Protein AF-A0A819N1Y0-F1 (afdb_monomer_lite)

Structure (mmCIF, N/CA/C/O backbone):
data_AF-A0A819N1Y0-F1
#
_entry.id   AF-A0A819N1Y0-F1
#
loop_
_atom_site.group_PDB
_atom_site.id
_atom_site.type_symbol
_atom_site.label_atom_id
_atom_site.label_alt_id
_atom_site.label_comp_id
_atom_site.label_asym_id
_atom_site.label_entity_id
_atom_site.label_seq_id
_atom_site.pdbx_PDB_ins_code
_atom_site.Cartn_x
_atom_site.Cartn_y
_atom_site.Cartn_z
_atom_site.occupancy
_atom_site.B_iso_or_equiv
_atom_site.auth_seq_id
_atom_site.auth_comp_id
_atom_site.auth_asym_id
_atom_site.auth_atom_id
_atom_site.pdbx_PDB_model_num
ATOM 1 N N . ILE A 1 1 ? -6.529 4.976 -43.327 1.00 54.50 1 ILE A N 1
ATOM 2 C CA . ILE A 1 1 ? -5.397 4.145 -42.819 1.00 54.50 1 ILE A CA 1
ATOM 3 C C . ILE A 1 1 ? -5.018 4.510 -41.378 1.00 54.50 1 ILE A C 1
ATOM 5 O O . ILE A 1 1 ? -4.929 3.600 -40.568 1.00 54.50 1 ILE A O 1
ATOM 9 N N . ARG A 1 2 ? -4.868 5.798 -41.012 1.00 51.41 2 ARG A N 1
ATOM 10 C CA . ARG A 1 2 ? -4.619 6.225 -39.612 1.00 51.41 2 ARG A CA 1
ATOM 11 C C . ARG A 1 2 ? -5.703 5.779 -38.617 1.00 51.41 2 ARG A C 1
ATOM 13 O O . ARG A 1 2 ? -5.376 5.353 -37.520 1.00 51.41 2 ARG A O 1
ATOM 20 N N . GLU A 1 3 ? -6.965 5.775 -39.035 1.00 51.19 3 GLU A N 1
ATOM 21 C CA . GLU A 1 3 ? -8.111 5.363 -38.203 1.00 51.19 3 GLU A CA 1
ATOM 22 C C . GLU A 1 3 ? -8.048 3.895 -37.740 1.00 51.19 3 GLU A C 1
ATOM 24 O O . GLU A 1 3 ? -8.528 3.570 -36.660 1.00 51.19 3 GLU A O 1
ATOM 29 N N . ALA A 1 4 ? -7.392 3.011 -38.502 1.00 53.69 4 ALA A N 1
ATOM 30 C CA . ALA A 1 4 ? -7.261 1.593 -38.157 1.00 53.69 4 ALA A CA 1
ATOM 31 C C . ALA A 1 4 ? -6.136 1.301 -37.140 1.00 53.69 4 ALA A C 1
ATOM 33 O O . ALA A 1 4 ? -6.158 0.249 -36.502 1.00 53.69 4 ALA A O 1
ATOM 34 N N . TYR A 1 5 ? -5.171 2.214 -36.957 1.00 52.50 5 TYR A N 1
ATOM 35 C CA . TYR A 1 5 ? -4.091 2.043 -35.974 1.00 52.50 5 TYR A CA 1
ATOM 36 C C . TYR A 1 5 ? -4.588 2.249 -34.532 1.00 52.50 5 TYR A C 1
ATOM 38 O O . TYR A 1 5 ? -4.254 1.462 -33.647 1.00 52.50 5 TYR A O 1
ATOM 46 N N . HIS A 1 6 ? -5.474 3.225 -34.303 1.00 51.62 6 HIS A N 1
ATOM 47 C CA . HIS A 1 6 ? -6.015 3.542 -32.970 1.00 51.62 6 HIS A CA 1
ATOM 48 C C . HIS A 1 6 ? -6.918 2.447 -32.373 1.00 51.62 6 HIS A C 1
ATOM 50 O O . HIS A 1 6 ? -7.161 2.437 -31.170 1.00 51.62 6 HIS A O 1
ATOM 56 N N . ALA A 1 7 ? -7.400 1.507 -33.190 1.00 56.59 7 ALA A N 1
ATOM 57 C CA . ALA A 1 7 ? -8.246 0.405 -32.733 1.00 56.59 7 ALA A CA 1
ATOM 58 C C . ALA A 1 7 ? -7.456 -0.757 -32.095 1.00 56.59 7 ALA A C 1
ATOM 60 O O . ALA A 1 7 ? -8.052 -1.591 -31.416 1.00 56.59 7 ALA A O 1
ATOM 61 N N . LYS A 1 8 ? -6.132 -0.840 -32.311 1.00 54.38 8 LYS A N 1
ATOM 62 C CA . LYS A 1 8 ? -5.277 -1.929 -31.785 1.00 54.38 8 LYS A CA 1
ATOM 63 C C . LYS A 1 8 ? -4.226 -1.457 -30.785 1.00 54.38 8 LYS A C 1
ATOM 65 O O . LYS A 1 8 ? -3.843 -2.219 -29.904 1.00 54.38 8 LYS A O 1
ATOM 70 N N . THR A 1 9 ? -3.792 -0.207 -30.888 1.00 58.81 9 THR A N 1
ATOM 71 C CA . THR A 1 9 ? -2.947 0.453 -29.894 1.00 58.81 9 THR A CA 1
ATOM 72 C C . THR A 1 9 ? -3.784 1.566 -29.289 1.00 58.81 9 THR A C 1
ATOM 74 O O . THR A 1 9 ? -4.060 2.546 -29.979 1.00 58.81 9 THR A O 1
ATOM 77 N N . GLY A 1 10 ? -4.256 1.391 -28.052 1.00 50.34 10 GLY A N 1
ATOM 78 C CA . GLY A 1 10 ? -5.040 2.417 -27.362 1.00 50.34 10 GLY A CA 1
ATOM 79 C C . GLY A 1 10 ? -4.400 3.804 -27.488 1.00 50.34 10 GLY A C 1
ATOM 80 O O . GLY A 1 10 ? -3.177 3.927 -27.568 1.00 50.34 10 GLY A O 1
ATOM 81 N N . ASP A 1 11 ? -5.238 4.836 -27.562 1.00 51.62 11 ASP A N 1
ATOM 82 C CA . ASP A 1 11 ? -4.815 6.211 -27.821 1.00 51.62 11 ASP A CA 1
ATOM 83 C C . ASP A 1 11 ? -3.769 6.680 -26.779 1.00 51.62 11 ASP A C 1
ATOM 85 O O . ASP A 1 11 ? -4.060 6.678 -25.578 1.00 51.62 11 ASP A O 1
ATOM 89 N N . PRO A 1 12 ? -2.551 7.089 -27.192 1.00 51.75 12 PRO A N 1
ATOM 90 C CA . PRO A 1 12 ? -1.530 7.586 -26.267 1.00 51.75 12 PRO A CA 1
ATOM 91 C C . PRO A 1 12 ? -1.939 8.892 -25.563 1.00 51.75 12 PRO A C 1
ATOM 93 O O . PRO A 1 12 ? -1.272 9.296 -24.612 1.00 51.75 12 PRO A O 1
ATOM 96 N N . ASN A 1 13 ? -3.035 9.534 -25.990 1.00 48.47 13 ASN A N 1
ATOM 97 C CA . ASN A 1 13 ? -3.610 10.730 -25.379 1.00 48.47 13 ASN A CA 1
ATOM 98 C C . ASN A 1 13 ? -4.946 10.484 -24.664 1.00 48.47 13 ASN A C 1
ATOM 100 O O . ASN A 1 13 ? -5.721 11.429 -24.491 1.00 48.47 13 ASN A O 1
ATOM 104 N N . VAL A 1 14 ? -5.227 9.267 -24.171 1.00 51.62 14 VAL A N 1
ATOM 105 C CA . VAL A 1 14 ? -6.242 9.141 -23.113 1.00 51.62 14 VAL A CA 1
ATOM 106 C C . VAL A 1 14 ? -5.718 9.913 -21.908 1.00 51.62 14 VAL A C 1
ATOM 108 O O . VAL A 1 14 ? -4.938 9.403 -21.102 1.00 51.62 14 VAL A O 1
ATOM 111 N N . ILE A 1 15 ? -6.142 11.173 -21.797 1.00 52.72 15 ILE A N 1
ATOM 112 C CA . ILE A 1 15 ? -6.062 11.959 -20.578 1.00 52.72 15 ILE A CA 1
ATOM 113 C C . ILE A 1 15 ? -6.697 11.065 -19.525 1.00 52.72 15 ILE A C 1
ATOM 115 O O . ILE A 1 15 ? -7.914 10.877 -19.528 1.00 52.72 15 ILE A O 1
ATOM 119 N N . LEU A 1 16 ? -5.856 10.432 -18.696 1.00 54.38 16 LEU A N 1
ATOM 120 C CA . LEU A 1 16 ? -6.290 9.652 -17.549 1.00 54.38 16 LEU A CA 1
ATOM 121 C C . LEU A 1 16 ? -7.230 10.579 -16.810 1.00 54.38 16 LEU A C 1
ATOM 123 O O . LEU A 1 16 ? -6.778 11.566 -16.229 1.00 54.38 16 LEU A O 1
ATOM 127 N N . ASN A 1 17 ? -8.530 10.320 -16.926 1.00 50.09 17 ASN A N 1
ATOM 128 C CA . ASN A 1 17 ? -9.534 11.074 -16.220 1.00 50.09 17 ASN A CA 1
ATOM 129 C C . ASN A 1 17 ? -9.200 10.809 -14.758 1.00 50.09 17 ASN A C 1
ATOM 131 O O . ASN A 1 17 ? -9.457 9.710 -14.257 1.00 50.09 17 ASN A O 1
ATOM 135 N N . ARG A 1 18 ? -8.456 11.734 -14.136 1.00 57.88 18 ARG A N 1
ATOM 136 C CA . ARG A 1 18 ? -7.975 11.613 -12.764 1.00 57.88 18 ARG A CA 1
ATOM 137 C C . ARG A 1 18 ? -9.219 11.772 -11.916 1.00 57.88 18 ARG A C 1
ATOM 139 O O . ARG A 1 18 ? -9.495 12.852 -11.405 1.00 57.88 18 ARG A O 1
ATOM 146 N N . LYS A 1 19 ? -10.019 10.706 -11.838 1.00 62.41 19 LYS A N 1
ATOM 147 C CA . LYS A 1 19 ? -11.082 10.591 -10.856 1.00 62.41 19 LYS A CA 1
ATOM 148 C C . LYS A 1 19 ? -10.415 10.930 -9.537 1.00 62.41 19 LYS A C 1
ATOM 150 O O . LYS A 1 19 ? -9.381 10.354 -9.212 1.00 62.41 19 LYS A O 1
ATOM 155 N N . ASN A 1 20 ? -10.940 11.927 -8.842 1.00 78.00 20 ASN A N 1
ATOM 156 C CA . ASN A 1 20 ? -10.448 12.266 -7.522 1.00 78.00 20 ASN A CA 1
ATOM 157 C C . ASN A 1 20 ? -10.794 11.078 -6.613 1.00 78.00 20 ASN A C 1
ATOM 159 O O . ASN A 1 20 ? -11.954 10.904 -6.236 1.00 78.00 20 ASN A O 1
ATOM 163 N N . ILE A 1 21 ? -9.826 10.182 -6.401 1.00 89.56 21 ILE A N 1
ATOM 164 C CA . 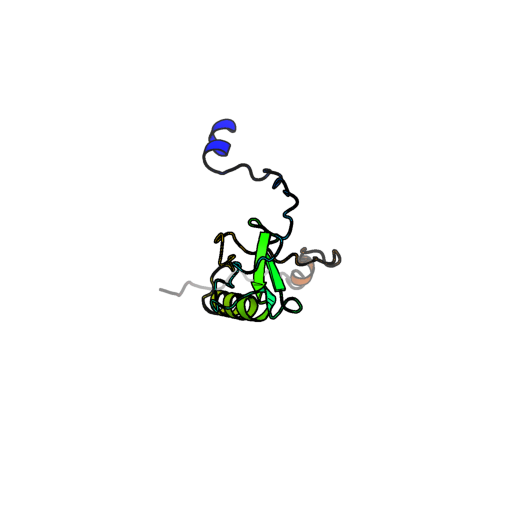ILE A 1 21 ? -10.024 8.960 -5.625 1.00 89.56 21 ILE A CA 1
ATOM 165 C C . ILE A 1 21 ? -10.004 9.346 -4.154 1.00 89.56 21 ILE A C 1
ATOM 167 O O . ILE A 1 21 ? -8.966 9.716 -3.608 1.00 89.56 21 ILE A O 1
ATOM 171 N N . GLN A 1 22 ? -11.174 9.264 -3.530 1.00 92.44 22 GLN A N 1
ATOM 172 C CA . GLN A 1 22 ? -11.354 9.573 -2.120 1.00 92.44 22 GLN A CA 1
ATOM 173 C C . GLN A 1 22 ? -11.044 8.340 -1.269 1.00 92.44 22 GLN A C 1
ATOM 175 O O . GLN A 1 22 ? -11.403 7.214 -1.626 1.00 92.44 22 GLN A O 1
ATOM 180 N N . GLN A 1 23 ? -10.376 8.566 -0.139 1.00 94.81 23 GLN A N 1
ATOM 181 C CA . GLN A 1 23 ? -10.187 7.552 0.890 1.00 94.81 23 GLN A CA 1
ATOM 182 C C . GLN A 1 23 ? -11.549 7.146 1.457 1.00 94.81 23 GLN A C 1
ATOM 184 O O . GLN A 1 23 ? -12.365 8.003 1.797 1.00 94.81 23 GLN A O 1
ATOM 189 N N . LYS A 1 24 ? -11.796 5.840 1.570 1.00 94.69 24 LYS A N 1
ATOM 190 C CA . LYS A 1 24 ? -13.011 5.337 2.212 1.00 94.69 24 LYS A CA 1
ATOM 191 C C . LYS A 1 24 ? -12.935 5.501 3.725 1.00 94.69 24 LYS A C 1
ATOM 193 O O . LYS A 1 24 ? -11.861 5.397 4.318 1.00 94.69 24 LYS A O 1
ATOM 198 N N . THR A 1 25 ? -14.086 5.715 4.348 1.00 94.56 25 THR A N 1
ATOM 199 C CA . THR A 1 25 ? -14.229 5.647 5.805 1.00 94.56 25 THR A CA 1
ATOM 200 C C . THR A 1 25 ? -13.877 4.248 6.297 1.00 94.56 25 THR A C 1
ATOM 202 O O . THR A 1 25 ? -14.244 3.276 5.646 1.00 94.56 25 THR A O 1
ATOM 205 N N . ILE A 1 26 ? -13.178 4.158 7.427 1.00 94.25 26 ILE A N 1
ATOM 206 C CA . ILE A 1 26 ? -12.861 2.882 8.078 1.00 94.25 26 ILE A CA 1
ATOM 207 C C . ILE A 1 26 ? -14.008 2.535 9.032 1.00 94.25 26 ILE A C 1
ATOM 209 O O . ILE A 1 26 ? -14.362 3.356 9.881 1.00 94.25 26 ILE A O 1
ATOM 213 N N . THR A 1 27 ? -14.561 1.338 8.881 1.00 93.06 27 THR A N 1
ATOM 214 C CA . THR A 1 27 ? -15.609 0.732 9.715 1.00 93.06 27 THR A CA 1
ATOM 215 C C . THR A 1 27 ? -15.052 -0.444 10.528 1.00 93.06 27 THR A C 1
ATOM 217 O O . THR A 1 27 ? -13.910 -0.847 10.318 1.00 93.06 27 THR A O 1
ATOM 220 N N . ASP A 1 28 ? -15.820 -0.976 11.485 1.00 89.88 28 ASP A N 1
ATOM 221 C CA . ASP A 1 28 ? -15.390 -2.123 12.312 1.00 89.88 28 ASP A CA 1
ATOM 222 C C . ASP A 1 28 ? -15.193 -3.409 11.495 1.00 89.88 28 ASP A C 1
ATOM 224 O O . ASP A 1 28 ? -14.350 -4.231 11.852 1.00 89.88 28 ASP A O 1
ATOM 228 N N . ASP A 1 29 ? -15.885 -3.529 10.361 1.00 91.62 29 ASP A N 1
ATOM 229 C CA . ASP A 1 29 ? -15.791 -4.669 9.443 1.00 91.62 29 ASP A CA 1
ATOM 230 C C . ASP A 1 29 ? -14.593 -4.573 8.474 1.00 91.62 29 ASP A C 1
ATOM 232 O O . ASP A 1 29 ? -14.364 -5.465 7.656 1.00 91.62 29 ASP A O 1
ATOM 236 N N . ASP A 1 30 ? -13.834 -3.474 8.518 1.00 92.69 30 ASP A N 1
ATOM 237 C CA . ASP A 1 30 ? -12.726 -3.241 7.600 1.00 92.69 30 ASP A CA 1
ATOM 238 C C . ASP A 1 30 ? -11.408 -3.847 8.119 1.00 92.69 30 ASP A C 1
ATOM 240 O O . ASP A 1 30 ? -10.751 -3.331 9.032 1.00 92.69 30 ASP A O 1
ATOM 244 N N . GLU A 1 31 ? -10.960 -4.905 7.442 1.00 95.31 31 GLU A N 1
ATOM 245 C CA . GLU A 1 31 ? -9.717 -5.621 7.738 1.00 95.31 31 GLU A CA 1
ATOM 246 C C . GLU A 1 31 ? -8.627 -5.381 6.682 1.00 95.31 31 GLU A C 1
ATOM 248 O O . GLU A 1 31 ? -8.879 -5.185 5.487 1.00 95.31 31 GLU A O 1
ATOM 253 N N . CYS A 1 32 ? -7.365 -5.419 7.115 1.00 95.75 32 CYS A N 1
ATOM 254 C CA . CYS A 1 32 ? -6.231 -5.318 6.203 1.00 95.75 32 CYS A CA 1
ATOM 255 C C . CYS A 1 32 ? -6.049 -6.634 5.413 1.00 95.75 32 CYS A C 1
ATOM 257 O O . CYS A 1 32 ? -5.858 -7.679 6.026 1.00 95.75 32 CYS A O 1
ATOM 259 N N . PRO A 1 33 ? -5.950 -6.620 4.068 1.00 95.31 33 PRO A N 1
ATOM 260 C CA . PRO A 1 33 ? -5.907 -7.837 3.243 1.00 95.31 33 PRO A CA 1
ATOM 261 C C . PRO A 1 33 ? -4.556 -8.572 3.298 1.00 95.31 33 PRO A C 1
ATOM 263 O O . PRO A 1 33 ? -4.345 -9.540 2.574 1.00 95.31 33 PRO A O 1
ATOM 266 N N . ILE A 1 34 ? -3.607 -8.057 4.084 1.00 96.19 34 ILE A N 1
ATOM 267 C CA . ILE A 1 34 ? -2.258 -8.608 4.235 1.00 96.19 34 ILE A CA 1
ATOM 268 C C . ILE A 1 34 ? -2.130 -9.328 5.580 1.00 96.19 34 ILE A C 1
ATOM 270 O O . ILE A 1 34 ? -1.627 -10.446 5.608 1.00 96.19 34 ILE A O 1
ATOM 274 N N . CYS A 1 35 ? -2.559 -8.696 6.680 1.00 95.81 35 CYS A N 1
ATOM 275 C CA . CYS A 1 35 ? -2.469 -9.278 8.025 1.00 95.81 35 CYS A CA 1
ATOM 276 C C . CYS A 1 35 ? -3.801 -9.794 8.583 1.00 95.81 35 CYS A C 1
ATOM 278 O O . CYS A 1 35 ? -3.771 -10.494 9.585 1.00 95.81 35 CYS A O 1
ATOM 280 N N . TYR A 1 36 ? -4.936 -9.488 7.943 1.00 94.69 36 TYR A N 1
ATOM 281 C CA . TYR A 1 36 ? -6.284 -9.847 8.405 1.00 94.69 36 TYR A CA 1
ATOM 282 C C . TYR A 1 36 ? -6.624 -9.305 9.803 1.00 94.69 36 TYR A C 1
ATOM 284 O O . TYR A 1 36 ? -7.377 -9.911 10.554 1.00 94.69 36 TYR A O 1
ATOM 292 N N . GLU A 1 37 ? -6.052 -8.154 10.163 1.00 94.12 37 GLU A N 1
ATOM 293 C CA . GLU A 1 37 ? -6.366 -7.445 11.406 1.00 94.12 37 GLU A CA 1
ATOM 294 C C . GLU A 1 37 ? -7.233 -6.212 11.124 1.00 94.12 37 GLU A C 1
ATOM 296 O O . GLU A 1 37 ? -7.117 -5.582 10.062 1.00 94.12 37 GLU A O 1
ATOM 301 N N . SER A 1 38 ? -8.066 -5.848 12.106 1.00 92.94 38 SER A N 1
ATOM 302 C CA . SER A 1 38 ? -8.940 -4.670 12.049 1.00 92.94 38 SER A CA 1
ATOM 303 C C . SER A 1 38 ? -8.140 -3.374 11.921 1.00 92.94 38 SER A C 1
ATOM 305 O O . SER A 1 38 ? -7.203 -3.115 12.680 1.00 92.94 38 SER A O 1
ATOM 307 N N . MET A 1 39 ? -8.562 -2.518 10.990 1.00 91.44 39 MET A N 1
ATOM 308 C CA . MET A 1 39 ? -7.902 -1.240 10.709 1.00 91.44 39 MET A CA 1
ATOM 309 C C . MET A 1 39 ? -8.273 -0.117 11.687 1.00 91.44 39 MET A C 1
ATOM 311 O O . MET A 1 39 ? -7.661 0.953 11.662 1.00 91.44 39 MET A O 1
ATOM 315 N N . ILE A 1 40 ? -9.260 -0.328 12.562 1.00 88.25 40 ILE A N 1
ATOM 316 C CA . ILE A 1 40 ? -9.681 0.677 13.550 1.00 88.25 40 ILE A CA 1
ATOM 317 C C . ILE A 1 40 ? -8.680 0.836 14.691 1.00 88.25 40 ILE A C 1
ATOM 319 O O . ILE A 1 40 ? -8.564 1.933 15.244 1.00 88.25 40 ILE A O 1
ATOM 323 N N . ASN A 1 41 ? -7.936 -0.222 15.008 1.00 82.31 41 ASN A N 1
ATOM 324 C CA . ASN A 1 41 ? -7.018 -0.238 16.142 1.00 82.31 41 ASN A CA 1
ATOM 325 C C . ASN A 1 41 ? -5.748 0.592 15.895 1.00 82.31 41 ASN A C 1
ATOM 327 O O . ASN A 1 41 ? -5.154 1.079 16.854 1.00 82.31 41 ASN A O 1
ATOM 331 N N . ASP A 1 42 ? -5.352 0.806 14.634 1.00 80.88 42 ASP A N 1
ATOM 332 C CA . ASP A 1 42 ? -4.122 1.527 14.277 1.00 80.88 42 ASP A CA 1
ATOM 333 C C . ASP A 1 42 ? -4.348 2.607 13.203 1.00 80.88 42 ASP A C 1
ATOM 335 O O . ASP A 1 42 ? -3.715 2.635 12.145 1.00 80.88 42 ASP A O 1
ATOM 339 N N . LYS A 1 43 ? -5.259 3.548 13.488 1.00 77.75 43 LYS A N 1
ATOM 340 C CA . LYS A 1 43 ? -5.610 4.660 12.577 1.00 77.75 43 LYS A CA 1
ATOM 341 C C . LYS A 1 43 ? -4.419 5.544 12.181 1.00 77.75 43 LYS A C 1
ATOM 343 O O . LYS A 1 43 ? -4.452 6.161 11.119 1.00 77.75 43 LYS A O 1
ATOM 348 N N . ASN A 1 44 ? -3.370 5.602 13.005 1.00 81.06 44 ASN A N 1
ATOM 349 C CA . ASN A 1 44 ? -2.185 6.430 12.752 1.00 81.06 44 ASN A CA 1
ATOM 350 C C . ASN A 1 44 ? -1.269 5.844 11.667 1.00 81.06 44 ASN A C 1
ATOM 352 O O . ASN A 1 44 ? -0.506 6.584 11.045 1.00 81.06 44 ASN A O 1
ATOM 356 N N . ASN A 1 45 ? -1.363 4.538 11.403 1.00 89.88 45 ASN A N 1
ATOM 357 C CA . ASN A 1 45 ? -0.559 3.847 10.401 1.00 89.88 45 ASN A CA 1
ATOM 358 C C . ASN A 1 45 ? -1.394 3.358 9.220 1.00 89.88 45 ASN A C 1
ATOM 360 O O . ASN A 1 45 ? -1.083 2.321 8.639 1.00 89.88 45 ASN A O 1
ATOM 364 N N . ILE A 1 46 ? -2.420 4.102 8.819 1.00 94.62 46 ILE A N 1
ATOM 365 C CA . ILE A 1 46 ? -3.216 3.773 7.637 1.00 94.62 46 ILE A CA 1
ATOM 366 C C . ILE A 1 46 ? -2.723 4.543 6.412 1.00 94.62 46 ILE A C 1
ATOM 368 O O . ILE A 1 46 ? -2.389 5.725 6.466 1.00 94.62 46 ILE A O 1
ATOM 372 N N . LEU A 1 47 ? -2.706 3.857 5.275 1.00 94.69 47 LEU A N 1
ATOM 373 C CA . LEU A 1 47 ? -2.659 4.452 3.946 1.00 94.69 47 LEU A CA 1
ATOM 374 C C . LEU A 1 47 ? -3.825 3.931 3.111 1.00 94.69 47 LEU A C 1
ATOM 376 O O . LEU A 1 47 ? -4.460 2.945 3.472 1.00 94.69 47 LEU A O 1
ATOM 380 N N . PHE A 1 48 ? -4.098 4.562 1.974 1.00 95.44 48 PHE A N 1
ATOM 381 C CA . PHE A 1 48 ? -5.182 4.138 1.094 1.00 95.44 48 PHE A CA 1
ATOM 382 C C . PHE A 1 48 ? -4.754 4.089 -0.369 1.00 95.44 48 PHE A C 1
ATOM 384 O O . PHE A 1 48 ? -3.781 4.725 -0.783 1.00 95.44 48 PHE A O 1
ATOM 391 N N . CYS A 1 49 ? -5.493 3.323 -1.171 1.00 94.88 49 CYS A N 1
ATOM 392 C CA . CYS A 1 49 ? -5.270 3.256 -2.610 1.00 94.88 49 CYS A CA 1
ATOM 393 C C . CYS A 1 49 ? -5.747 4.538 -3.305 1.00 94.88 49 CYS A C 1
ATOM 395 O O . CYS A 1 49 ? -6.906 4.642 -3.703 1.00 94.88 49 CYS A O 1
ATOM 397 N N . SER A 1 50 ? -4.826 5.479 -3.515 1.00 91.69 50 SER A N 1
ATOM 398 C CA . SER A 1 50 ? -5.071 6.738 -4.233 1.00 91.69 50 SER A CA 1
ATOM 399 C C . SER A 1 50 ? -5.125 6.588 -5.756 1.00 91.69 50 SER A C 1
ATOM 401 O O . SER A 1 50 ? -5.424 7.552 -6.452 1.00 91.69 50 SER A O 1
ATOM 403 N N . THR A 1 51 ? -4.818 5.399 -6.291 1.00 90.50 51 THR A N 1
ATOM 404 C CA . THR A 1 51 ? -4.813 5.146 -7.741 1.00 90.50 51 THR A CA 1
ATOM 405 C C . THR A 1 51 ? -6.166 4.670 -8.272 1.00 90.50 51 THR A C 1
ATOM 407 O O . THR A 1 51 ? -6.480 4.946 -9.427 1.00 90.50 51 THR A O 1
ATOM 410 N N . SER A 1 52 ? -6.976 3.966 -7.467 1.00 92.62 52 SER A N 1
ATOM 411 C CA . SER A 1 52 ? -8.278 3.476 -7.941 1.00 92.62 52 SER A CA 1
ATOM 412 C C . SER A 1 52 ? -9.330 3.244 -6.857 1.00 92.62 52 SER A C 1
ATOM 414 O O . SER A 1 52 ? -10.383 3.869 -6.913 1.00 92.62 52 SER A O 1
ATOM 416 N N . CYS A 1 53 ? -9.130 2.297 -5.930 1.00 94.69 53 CYS A N 1
ATOM 417 C CA . CYS A 1 53 ? -10.253 1.771 -5.138 1.00 94.69 53 CYS A CA 1
ATOM 418 C C . CYS A 1 53 ? -10.548 2.518 -3.831 1.00 94.69 53 CYS A C 1
ATOM 420 O O . CYS A 1 53 ? -11.605 2.280 -3.250 1.00 94.69 53 CYS A O 1
ATOM 422 N N . GLY A 1 54 ? -9.642 3.372 -3.344 1.00 94.69 54 GLY A N 1
ATOM 423 C CA . GLY A 1 54 ? -9.841 4.143 -2.111 1.00 94.69 54 GLY A CA 1
ATOM 424 C C . GLY A 1 54 ? -9.828 3.332 -0.806 1.00 94.69 54 GLY A C 1
ATOM 425 O O . GLY A 1 54 ? -9.977 3.926 0.258 1.00 94.69 54 GLY A O 1
ATOM 426 N N . ASN A 1 55 ? -9.649 2.004 -0.859 1.00 96.06 55 ASN A N 1
ATOM 427 C CA . ASN A 1 55 ? -9.586 1.150 0.335 1.00 96.06 55 ASN A CA 1
ATOM 428 C C . ASN A 1 55 ? -8.327 1.429 1.169 1.00 96.06 55 ASN A C 1
ATOM 430 O O . ASN A 1 55 ? -7.274 1.772 0.618 1.00 96.06 55 ASN A O 1
ATOM 434 N N . ASN A 1 56 ? -8.454 1.213 2.478 1.00 96.12 56 ASN A N 1
ATOM 435 C CA . ASN A 1 56 ? -7.432 1.435 3.497 1.00 96.12 56 ASN A CA 1
ATOM 436 C C . ASN A 1 56 ? -6.568 0.191 3.726 1.00 96.12 56 ASN A C 1
ATOM 438 O O . ASN A 1 56 ? -7.043 -0.923 3.558 1.00 96.12 56 ASN A O 1
ATOM 442 N N . MET A 1 57 ? -5.306 0.374 4.109 1.00 95.94 57 MET A N 1
ATOM 443 C CA . MET A 1 57 ? -4.379 -0.682 4.525 1.00 95.94 57 MET A CA 1
ATOM 444 C C . MET A 1 57 ? -3.406 -0.134 5.561 1.00 95.94 57 MET A C 1
ATOM 446 O O . MET A 1 57 ? -3.037 1.041 5.503 1.00 95.94 57 MET A O 1
ATOM 450 N N . HIS A 1 58 ? -2.884 -1.001 6.427 1.00 96.31 58 HIS A N 1
ATOM 451 C CA . HIS A 1 58 ? -1.745 -0.635 7.259 1.00 96.31 58 HIS A CA 1
ATOM 452 C C . HIS A 1 58 ? -0.521 -0.300 6.394 1.00 96.31 58 HIS A C 1
ATOM 454 O O . HIS A 1 58 ? -0.128 -1.053 5.495 1.00 96.31 58 HIS A O 1
ATOM 460 N N . LYS A 1 59 ? 0.128 0.819 6.710 1.00 95.56 59 LYS A N 1
ATOM 461 C CA . LYS A 1 59 ? 1.326 1.328 6.043 1.00 95.56 59 LYS A CA 1
ATOM 462 C C . LYS A 1 59 ? 2.457 0.311 6.081 1.00 95.56 59 LYS A C 1
ATOM 464 O O . LYS A 1 59 ? 3.076 0.053 5.054 1.00 95.56 59 LYS A O 1
ATOM 469 N N . ASN A 1 60 ? 2.692 -0.304 7.239 1.00 95.19 60 ASN A N 1
ATOM 470 C CA . ASN A 1 60 ? 3.738 -1.312 7.389 1.00 95.19 60 ASN A CA 1
ATOM 471 C C . ASN A 1 60 ? 3.471 -2.552 6.520 1.00 95.19 60 ASN A C 1
ATOM 473 O O . ASN A 1 60 ? 4.372 -3.030 5.833 1.00 95.19 60 ASN A O 1
ATOM 477 N N . CYS A 1 61 ? 2.228 -3.038 6.499 1.00 96.88 61 CYS A N 1
ATOM 478 C CA . CYS A 1 61 ? 1.836 -4.174 5.669 1.00 96.88 61 CYS A CA 1
ATOM 479 C C . CYS A 1 61 ? 2.058 -3.878 4.183 1.00 96.88 61 CYS A C 1
ATOM 481 O O . CYS A 1 61 ? 2.671 -4.671 3.469 1.00 96.88 61 CYS A O 1
ATOM 483 N N . PHE A 1 62 ? 1.628 -2.704 3.717 1.00 96.69 62 PHE A N 1
ATOM 484 C CA . PHE A 1 62 ? 1.829 -2.318 2.325 1.00 96.69 62 PHE A CA 1
ATOM 485 C C . PHE A 1 62 ? 3.312 -2.125 1.965 1.00 96.69 62 PHE A C 1
ATOM 487 O O . PHE A 1 62 ? 3.725 -2.508 0.874 1.00 96.69 62 PHE A O 1
ATOM 494 N N . GLU A 1 63 ? 4.145 -1.591 2.863 1.00 96.06 63 GLU A N 1
ATOM 495 C CA . GLU A 1 63 ? 5.591 -1.487 2.621 1.00 96.06 63 GLU A CA 1
ATOM 496 C C . GLU A 1 63 ? 6.263 -2.858 2.483 1.00 96.06 63 GLU A C 1
ATOM 498 O O . GLU A 1 63 ? 7.136 -3.033 1.631 1.00 96.06 63 GLU A O 1
ATOM 503 N N . GLN A 1 64 ? 5.843 -3.851 3.270 1.00 97.06 64 GLN A N 1
ATOM 504 C CA . GLN A 1 64 ? 6.313 -5.230 3.110 1.00 97.06 64 GLN A CA 1
ATOM 505 C C . GLN A 1 64 ? 5.883 -5.814 1.760 1.00 97.06 64 GLN A C 1
ATOM 507 O O . GLN A 1 64 ? 6.718 -6.351 1.031 1.00 97.06 64 GLN A O 1
ATOM 512 N N . TRP A 1 65 ? 4.615 -5.628 1.379 1.00 97.12 65 TRP A N 1
ATOM 513 C CA . TRP A 1 65 ? 4.101 -6.029 0.066 1.00 97.12 65 TRP A CA 1
ATOM 514 C C . TRP A 1 65 ? 4.893 -5.394 -1.083 1.00 97.12 65 TRP A C 1
ATOM 516 O O . TRP A 1 65 ? 5.340 -6.082 -2.001 1.00 97.12 65 TRP A O 1
ATOM 526 N N . ARG A 1 66 ? 5.129 -4.081 -1.002 1.00 96.62 66 ARG A N 1
ATOM 527 C CA . ARG A 1 66 ? 5.920 -3.324 -1.974 1.00 96.62 66 ARG A CA 1
ATOM 528 C C . ARG A 1 66 ? 7.329 -3.892 -2.104 1.00 96.62 66 ARG A C 1
ATOM 530 O O . ARG A 1 66 ? 7.772 -4.148 -3.218 1.00 96.62 66 ARG A O 1
ATOM 537 N N . ARG A 1 67 ? 8.026 -4.107 -0.984 1.00 97.06 67 ARG A N 1
ATOM 538 C CA . ARG A 1 67 ? 9.380 -4.684 -0.975 1.00 97.06 67 ARG A CA 1
ATOM 539 C C . ARG A 1 67 ? 9.411 -6.065 -1.620 1.00 97.06 67 ARG A C 1
ATOM 541 O O . ARG A 1 67 ? 10.285 -6.309 -2.442 1.00 97.06 67 ARG A O 1
ATOM 548 N N . ALA A 1 68 ? 8.446 -6.926 -1.301 1.00 96.88 68 ALA A N 1
ATOM 549 C CA . ALA A 1 68 ? 8.350 -8.255 -1.894 1.00 96.88 68 ALA A CA 1
ATOM 550 C C . ALA A 1 68 ? 8.188 -8.186 -3.423 1.00 96.88 68 ALA A C 1
ATOM 552 O O . ALA A 1 68 ? 8.916 -8.862 -4.143 1.00 96.88 68 ALA A O 1
ATOM 553 N N . LYS A 1 69 ? 7.300 -7.320 -3.932 1.00 96.44 69 LYS A N 1
ATOM 554 C CA . LYS A 1 69 ? 7.123 -7.118 -5.382 1.00 96.44 69 LYS A CA 1
ATOM 555 C C . LYS A 1 69 ? 8.387 -6.617 -6.069 1.00 96.44 69 LYS A C 1
ATOM 557 O O . LYS A 1 69 ? 8.772 -7.162 -7.097 1.00 96.44 69 LYS A O 1
ATOM 562 N N . LEU A 1 70 ? 9.072 -5.648 -5.465 1.00 94.88 70 LEU A N 1
ATOM 563 C CA . LEU A 1 70 ? 10.325 -5.120 -6.006 1.00 94.88 70 LEU A CA 1
ATOM 564 C C . LEU A 1 70 ? 11.442 -6.173 -6.035 1.00 94.88 70 LEU A C 1
ATOM 566 O O . LEU A 1 70 ? 12.175 -6.233 -7.014 1.00 94.88 70 LEU A O 1
ATOM 570 N N . LEU A 1 71 ? 11.547 -7.021 -5.005 1.00 96.69 71 LEU A N 1
ATOM 571 C CA . LEU A 1 71 ? 12.501 -8.140 -4.974 1.00 96.69 71 LEU A CA 1
ATOM 572 C C . LEU A 1 71 ? 12.226 -9.183 -6.065 1.00 96.69 71 LEU A C 1
ATOM 574 O O . LEU A 1 71 ? 13.154 -9.822 -6.543 1.00 96.69 71 LEU A O 1
ATOM 578 N N . MET A 1 72 ? 10.962 -9.345 -6.459 1.00 96.56 72 MET A N 1
ATOM 579 C CA . MET A 1 72 ? 10.545 -10.232 -7.548 1.00 96.56 72 MET A CA 1
ATOM 580 C C . MET A 1 72 ? 10.610 -9.562 -8.931 1.00 96.56 72 MET A C 1
ATOM 582 O O . MET A 1 72 ? 10.162 -10.155 -9.908 1.00 96.56 72 MET A O 1
ATOM 586 N N . ASN A 1 73 ? 11.136 -8.334 -9.038 1.00 94.38 73 ASN A N 1
ATOM 587 C CA . ASN A 1 73 ? 11.113 -7.530 -10.265 1.00 94.38 73 ASN A CA 1
ATOM 588 C C . ASN A 1 73 ? 9.694 -7.332 -10.849 1.00 94.38 73 ASN A C 1
ATOM 590 O O . ASN A 1 73 ? 9.530 -7.118 -12.050 1.00 94.38 73 ASN A O 1
ATOM 594 N N . GLU A 1 74 ? 8.663 -7.363 -10.004 1.00 94.19 74 GLU A N 1
ATOM 595 C CA . GLU A 1 74 ? 7.272 -7.153 -10.399 1.00 94.19 74 GLU A CA 1
ATOM 596 C C . GLU A 1 74 ? 6.813 -5.715 -10.131 1.00 94.19 74 GLU A C 1
ATOM 598 O O . GLU A 1 74 ? 7.252 -5.045 -9.189 1.00 94.19 74 GLU A O 1
ATOM 603 N N . SER A 1 75 ? 5.849 -5.247 -10.927 1.00 93.25 75 SER A N 1
ATOM 604 C CA . SER A 1 75 ? 5.157 -3.987 -10.660 1.00 93.25 75 SER A CA 1
ATOM 605 C C . SER A 1 75 ? 4.429 -4.046 -9.316 1.00 93.25 75 SER A C 1
ATOM 607 O O . SER A 1 75 ? 3.718 -5.009 -9.016 1.00 93.25 75 SER A O 1
ATOM 609 N N . VAL A 1 76 ? 4.543 -2.986 -8.521 1.00 96.31 76 VAL A N 1
ATOM 610 C CA . VAL A 1 76 ? 3.813 -2.870 -7.256 1.00 96.31 76 VAL A CA 1
ATOM 611 C C . VAL A 1 76 ? 2.340 -2.633 -7.572 1.00 96.31 76 VAL A C 1
ATOM 613 O O . VAL A 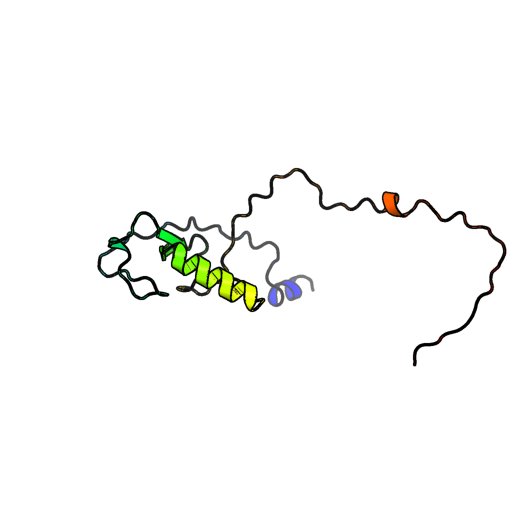1 76 ? 2.006 -1.661 -8.238 1.00 96.31 76 VAL A O 1
ATOM 616 N N . THR A 1 77 ? 1.447 -3.484 -7.074 1.00 96.81 77 THR A N 1
ATOM 617 C CA . THR A 1 77 ? -0.007 -3.354 -7.268 1.00 96.81 77 THR A CA 1
ATOM 618 C C . THR A 1 77 ? -0.733 -3.187 -5.939 1.00 96.81 77 THR A C 1
ATOM 620 O O . THR A 1 77 ? -0.250 -3.627 -4.896 1.00 96.81 77 THR A O 1
ATOM 623 N N . CYS A 1 78 ? -1.927 -2.595 -5.955 1.00 96.75 78 CYS A N 1
ATOM 624 C CA . CYS A 1 78 ? -2.815 -2.582 -4.795 1.00 96.75 78 CYS A CA 1
ATOM 625 C C . CYS A 1 78 ? -3.289 -4.013 -4.453 1.00 96.75 78 CYS A C 1
ATOM 627 O O . CYS A 1 78 ? -3.868 -4.661 -5.323 1.00 96.75 78 CYS A O 1
ATOM 629 N N . PRO A 1 79 ? -3.140 -4.500 -3.209 1.00 96.81 79 PRO A N 1
ATOM 630 C CA . PRO A 1 79 ? -3.663 -5.806 -2.791 1.00 96.81 79 PRO A CA 1
ATOM 631 C C . PRO A 1 79 ? -5.177 -5.984 -2.986 1.00 96.81 79 PRO A C 1
ATOM 633 O O . PRO A 1 79 ? -5.626 -7.079 -3.306 1.00 96.81 79 PRO A O 1
ATOM 636 N N . PHE A 1 80 ? -5.966 -4.909 -2.864 1.00 96.62 80 PHE A N 1
ATOM 637 C CA . PHE A 1 80 ? -7.421 -4.970 -3.041 1.00 96.62 80 PHE A CA 1
ATOM 638 C C . PHE A 1 80 ? -7.864 -5.044 -4.501 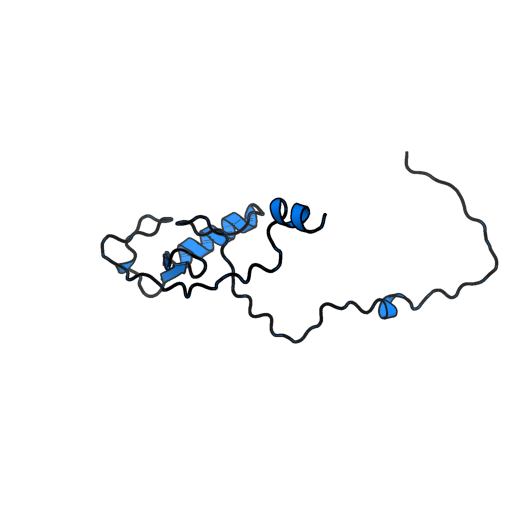1.00 96.62 80 PHE A C 1
ATOM 640 O O . PHE A 1 80 ? -8.653 -5.904 -4.868 1.00 96.62 80 PHE A O 1
ATOM 647 N N . CYS A 1 81 ? -7.413 -4.100 -5.331 1.00 96.12 81 CYS A N 1
ATOM 648 C CA . CYS A 1 81 ? -7.927 -3.946 -6.698 1.00 96.12 81 CYS A CA 1
ATOM 649 C C . CYS A 1 81 ? -6.942 -4.375 -7.786 1.00 96.12 81 CYS A C 1
ATOM 651 O O . CYS A 1 81 ? -7.288 -4.340 -8.961 1.00 96.12 81 CYS A O 1
ATOM 653 N N . ARG A 1 82 ? -5.716 -4.759 -7.410 1.00 95.50 82 ARG A N 1
ATOM 654 C CA . ARG A 1 82 ? -4.632 -5.220 -8.295 1.00 95.50 82 ARG A CA 1
ATOM 655 C C . ARG A 1 82 ? -4.163 -4.215 -9.350 1.00 95.50 82 ARG A C 1
ATOM 657 O O . ARG A 1 82 ? -3.303 -4.544 -10.156 1.00 95.50 82 ARG A O 1
ATOM 664 N N . ILE A 1 83 ? -4.655 -2.980 -9.306 1.00 95.31 83 ILE A N 1
ATOM 665 C CA . ILE A 1 83 ? -4.180 -1.891 -10.161 1.00 95.31 83 ILE A CA 1
ATOM 666 C C . ILE A 1 83 ? -2.782 -1.463 -9.709 1.00 95.31 83 ILE A C 1
ATOM 668 O O . ILE A 1 83 ? -2.491 -1.438 -8.508 1.00 95.31 83 ILE A O 1
ATOM 672 N N . GLU A 1 84 ? -1.928 -1.146 -10.681 1.00 95.19 84 GLU A N 1
ATOM 673 C CA . GLU A 1 84 ? -0.564 -0.667 -10.462 1.00 95.19 84 GLU A CA 1
ATOM 674 C C . GLU A 1 84 ? -0.545 0.544 -9.522 1.00 95.19 84 GLU A C 1
ATOM 676 O O . GLU A 1 84 ? -1.302 1.504 -9.680 1.00 95.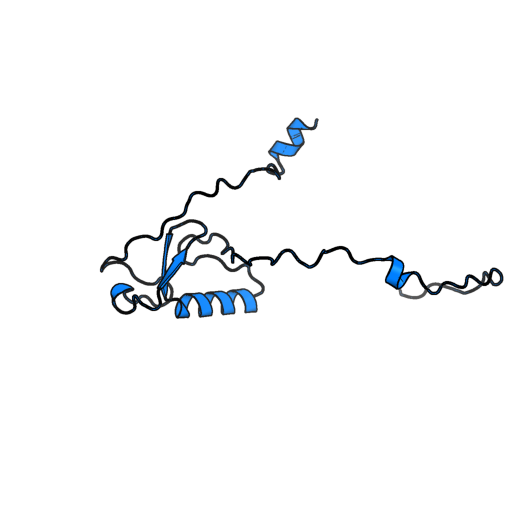19 84 GLU A O 1
ATOM 681 N N . TRP A 1 85 ? 0.325 0.488 -8.521 1.00 93.12 85 TRP A N 1
ATOM 682 C CA . TRP A 1 85 ? 0.463 1.501 -7.495 1.00 93.12 85 TRP A CA 1
ATOM 683 C C . TRP A 1 85 ? 1.381 2.617 -7.980 1.00 93.12 85 TRP A C 1
ATOM 685 O O . TRP A 1 85 ? 2.607 2.504 -7.942 1.00 93.12 85 TRP A O 1
ATOM 695 N N . LYS A 1 86 ? 0.791 3.729 -8.415 1.00 83.50 86 LYS A N 1
ATOM 696 C CA . LYS A 1 86 ? 1.562 4.883 -8.881 1.00 83.50 86 LYS 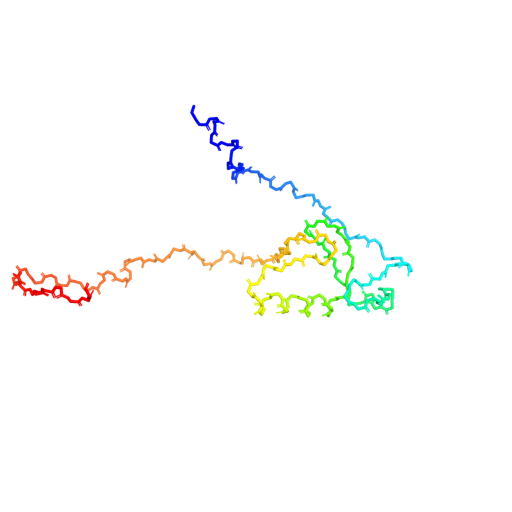A CA 1
ATOM 697 C C . LYS A 1 86 ? 2.037 5.690 -7.680 1.00 83.50 86 LYS A C 1
ATOM 699 O O . LYS A 1 86 ? 1.254 6.406 -7.055 1.00 83.50 86 LYS A O 1
ATOM 704 N N . SER A 1 87 ? 3.325 5.598 -7.353 1.00 67.88 87 SER A N 1
ATOM 705 C CA . SER A 1 87 ? 3.941 6.578 -6.465 1.00 67.88 87 SER A CA 1
ATOM 706 C C . SER A 1 87 ? 3.923 7.928 -7.177 1.00 67.88 87 SER A C 1
ATOM 708 O O . SER A 1 87 ? 4.388 8.068 -8.309 1.00 67.88 87 SER A O 1
ATOM 710 N N . ILE A 1 88 ? 3.358 8.941 -6.523 1.00 59.06 88 ILE A N 1
ATOM 711 C CA . ILE A 1 88 ? 3.501 10.324 -6.971 1.00 59.06 88 ILE A CA 1
ATOM 712 C C . ILE A 1 88 ? 4.949 10.709 -6.659 1.00 59.06 88 ILE A C 1
ATOM 714 O O . ILE A 1 88 ? 5.232 11.353 -5.652 1.00 59.06 88 ILE A O 1
ATOM 718 N N . ILE A 1 89 ? 5.897 10.247 -7.474 1.00 53.31 89 ILE A N 1
ATOM 719 C CA . ILE A 1 89 ? 7.238 10.811 -7.465 1.00 53.31 89 ILE A CA 1
ATOM 720 C C . ILE A 1 89 ? 7.050 12.237 -7.970 1.00 53.31 89 ILE A C 1
ATOM 722 O O . ILE A 1 89 ? 6.811 12.453 -9.161 1.00 53.31 89 ILE A O 1
ATOM 726 N N . LYS A 1 90 ? 7.082 13.218 -7.062 1.00 48.84 90 LYS A N 1
ATOM 727 C CA . LYS A 1 90 ? 7.253 14.612 -7.459 1.00 48.84 90 LYS A CA 1
ATOM 728 C C . LYS A 1 90 ? 8.612 14.669 -8.148 1.00 48.84 90 LYS A C 1
ATOM 730 O O . LYS A 1 90 ? 9.642 14.620 -7.487 1.00 48.84 90 LYS A O 1
ATOM 735 N N . LYS A 1 91 ? 8.620 14.667 -9.481 1.00 45.50 91 LYS A N 1
ATOM 736 C CA . LYS A 1 91 ? 9.805 15.071 -10.226 1.00 45.50 91 LYS A CA 1
ATOM 737 C C . LYS A 1 91 ? 9.959 16.558 -9.940 1.00 45.50 91 LYS A C 1
ATOM 739 O O . LYS A 1 91 ? 9.204 17.354 -10.495 1.00 45.50 91 LYS A O 1
ATOM 744 N N . ASP A 1 92 ? 10.867 16.921 -9.041 1.00 48.25 92 ASP A N 1
ATOM 745 C CA . ASP A 1 92 ? 11.349 18.294 -9.005 1.00 48.25 92 ASP A CA 1
ATOM 746 C C . ASP A 1 92 ? 11.913 18.583 -10.399 1.00 48.25 92 ASP A C 1
ATOM 748 O O . ASP A 1 92 ? 12.825 17.913 -10.886 1.00 48.25 92 ASP A O 1
ATOM 752 N N . HIS A 1 93 ? 11.258 19.502 -11.102 1.00 49.78 93 HIS A N 1
ATOM 753 C CA . HIS A 1 93 ? 11.492 19.847 -12.500 1.00 49.78 93 HIS A CA 1
ATOM 754 C C . HIS A 1 93 ? 12.801 20.639 -12.671 1.00 49.78 93 HIS A C 1
ATOM 756 O O . HIS A 1 93 ? 12.794 21.741 -13.209 1.00 49.78 93 HIS A O 1
ATOM 762 N N . ASN A 1 94 ? 13.938 20.109 -12.212 1.00 53.72 94 ASN A N 1
ATOM 763 C CA . ASN A 1 94 ? 15.221 20.770 -12.441 1.00 53.72 94 ASN A CA 1
ATOM 764 C C . ASN A 1 94 ? 16.403 19.830 -12.706 1.00 53.72 94 ASN A C 1
ATOM 766 O O . ASN A 1 94 ? 17.499 20.045 -12.199 1.00 53.72 94 ASN A O 1
ATOM 770 N N . GLN A 1 95 ? 16.205 18.813 -13.545 1.00 48.78 95 GLN A N 1
ATOM 771 C CA . GLN A 1 95 ? 17.303 18.329 -14.383 1.00 48.78 95 GLN A CA 1
ATOM 772 C C . GLN A 1 95 ? 16.753 17.658 -15.641 1.00 48.78 95 GLN A C 1
ATOM 774 O O . GLN A 1 95 ? 16.140 16.592 -15.615 1.00 48.78 95 GLN A O 1
ATOM 779 N N . SER A 1 96 ? 16.921 18.364 -16.751 1.00 53.31 96 SER A N 1
ATOM 780 C CA . SER A 1 96 ? 16.651 17.937 -18.113 1.00 53.31 96 SER A CA 1
ATOM 781 C C . SER A 1 96 ? 17.307 16.588 -18.408 1.00 53.31 96 SER A C 1
ATOM 783 O O . SER A 1 96 ? 18.522 16.428 -18.335 1.00 53.31 96 SER A O 1
ATOM 785 N N . GLN A 1 97 ? 16.484 15.624 -18.819 1.00 57.59 97 GLN A N 1
ATOM 786 C CA . GLN A 1 97 ? 16.899 14.365 -19.432 1.00 57.59 97 GLN A CA 1
ATOM 787 C C . GLN A 1 97 ? 17.338 14.617 -20.885 1.00 57.59 97 GLN A C 1
ATOM 789 O O . GLN A 1 97 ? 16.755 14.099 -21.830 1.00 57.59 97 GLN A O 1
ATOM 794 N N . TYR A 1 98 ? 18.346 15.466 -21.061 1.00 59.84 98 TYR A N 1
ATOM 795 C CA . TYR A 1 98 ? 19.078 15.611 -22.311 1.00 59.84 98 TYR A CA 1
ATOM 796 C C . TYR A 1 98 ? 20.549 15.382 -21.984 1.00 59.84 98 TYR A C 1
ATOM 798 O O . TYR A 1 98 ? 21.202 16.238 -21.390 1.00 59.84 98 TYR A O 1
ATOM 806 N N . LEU A 1 99 ? 21.061 14.196 -22.327 1.00 70.94 99 LEU A N 1
ATOM 807 C CA . LEU A 1 99 ? 22.503 13.978 -22.352 1.00 70.94 99 LEU A CA 1
ATOM 808 C C . LEU A 1 99 ? 23.074 14.795 -23.514 1.00 70.94 99 LEU A C 1
ATOM 810 O O . LEU A 1 99 ? 22.726 14.566 -24.671 1.00 70.94 99 LEU A O 1
ATOM 814 N N . ASN A 1 100 ? 23.960 15.741 -23.207 1.00 75.25 100 ASN A N 1
ATOM 815 C CA . ASN A 1 100 ? 24.721 16.455 -24.224 1.00 75.25 100 ASN A CA 1
ATOM 816 C C . ASN A 1 100 ? 25.748 15.503 -24.843 1.00 75.25 100 ASN A C 1
ATOM 818 O O . ASN A 1 100 ? 26.810 15.268 -24.272 1.00 75.25 100 ASN A O 1
ATOM 822 N N . LEU A 1 101 ? 25.444 14.982 -26.032 1.00 69.31 101 LEU A N 1
ATOM 823 C CA . LEU A 1 101 ? 26.350 14.111 -26.786 1.00 69.31 101 LEU A CA 1
ATOM 824 C C . LEU A 1 101 ? 27.662 14.825 -27.173 1.00 69.31 101 LEU A C 1
ATOM 826 O O . LEU A 1 101 ? 28.697 14.179 -27.289 1.00 69.31 101 LEU A O 1
ATOM 830 N N . ALA A 1 102 ? 27.643 16.161 -27.270 1.00 70.75 102 ALA A N 1
ATOM 831 C CA . ALA A 1 102 ? 28.831 16.987 -27.510 1.00 70.75 102 ALA A CA 1
ATOM 832 C C . ALA A 1 102 ? 29.909 16.851 -26.415 1.00 70.75 102 ALA A C 1
ATOM 834 O O . ALA A 1 102 ? 31.085 17.061 -26.687 1.00 70.75 102 ALA A O 1
ATOM 835 N N . ALA A 1 103 ? 29.535 16.457 -25.190 1.00 65.56 103 ALA A N 1
ATOM 836 C CA . ALA A 1 103 ? 30.501 16.186 -24.122 1.00 65.56 103 ALA A CA 1
ATOM 837 C C . ALA A 1 103 ? 31.313 14.897 -24.361 1.00 65.56 103 ALA A C 1
ATOM 839 O O . ALA A 1 103 ? 32.367 14.723 -23.761 1.00 65.56 103 ALA A O 1
ATOM 840 N N . TYR A 1 104 ? 30.829 14.007 -25.233 1.00 61.53 104 TYR A N 1
ATOM 841 C CA . TYR A 1 104 ? 31.507 12.767 -25.615 1.00 61.53 104 TYR A CA 1
ATOM 842 C C . TYR A 1 104 ? 32.151 12.839 -27.006 1.00 61.53 104 TYR A C 1
ATOM 844 O O . TYR A 1 104 ? 32.833 11.898 -27.398 1.00 61.53 104 TYR A O 1
ATOM 852 N N . SER A 1 105 ? 31.967 13.931 -27.760 1.00 62.91 105 SER A N 1
ATOM 853 C CA . SER A 1 105 ? 32.507 14.056 -29.122 1.00 62.91 105 SER A CA 1
ATOM 854 C C . SER A 1 105 ? 33.900 14.688 -29.194 1.00 62.91 105 SER A C 1
ATOM 856 O O . SER A 1 105 ? 34.433 14.847 -30.288 1.00 62.91 105 SER A O 1
ATOM 858 N N . THR A 1 106 ? 34.518 15.062 -28.071 1.00 61.25 106 THR A N 1
ATOM 859 C CA . THR A 1 106 ? 35.881 15.615 -28.066 1.00 61.25 106 THR A CA 1
ATOM 860 C C . THR A 1 106 ? 36.905 14.503 -27.873 1.00 61.25 106 THR A C 1
ATOM 862 O O . THR A 1 106 ? 37.296 14.200 -26.751 1.00 61.25 106 THR A O 1
ATOM 865 N N . THR A 1 107 ? 37.261 13.848 -28.975 1.00 61.09 107 THR A N 1
ATOM 866 C CA . THR A 1 107 ? 38.596 13.316 -29.327 1.00 61.09 107 THR A CA 1
ATOM 867 C C . THR A 1 107 ? 38.410 12.383 -30.517 1.00 61.09 107 THR A C 1
ATOM 869 O O . THR A 1 107 ? 38.384 11.166 -30.395 1.00 61.09 107 THR A O 1
ATOM 872 N N . HIS A 1 108 ? 38.201 12.971 -31.688 1.00 51.12 108 HIS A N 1
ATOM 873 C CA . HIS A 1 108 ? 38.679 12.356 -32.918 1.00 51.12 108 HIS A CA 1
ATOM 874 C C . HIS A 1 108 ? 39.505 13.433 -33.612 1.00 51.12 108 HIS A C 1
ATOM 876 O O . HIS A 1 108 ? 38.996 14.179 -34.447 1.00 51.12 108 HIS A O 1
ATOM 882 N N . ASP A 1 109 ? 40.765 13.545 -33.198 1.00 45.06 109 ASP A N 1
ATOM 883 C CA . ASP A 1 109 ? 41.804 13.971 -34.125 1.00 45.06 109 ASP A CA 1
ATOM 884 C C . ASP A 1 109 ? 41.854 12.859 -35.185 1.00 45.06 109 ASP A C 1
ATOM 886 O O . ASP A 1 109 ? 42.392 11.777 -34.956 1.00 45.06 109 ASP A O 1
ATOM 890 N N . TYR A 1 110 ? 41.123 13.060 -36.283 1.00 39.84 110 TYR A N 1
ATOM 891 C CA . TYR A 1 110 ? 41.200 12.211 -37.466 1.00 39.84 110 TYR A CA 1
ATOM 892 C C . TYR A 1 110 ? 42.527 12.531 -38.160 1.00 39.84 110 TYR A C 1
ATOM 894 O O . TYR A 1 110 ? 42.601 13.478 -38.940 1.00 39.84 110 TYR A O 1
ATOM 902 N N . ASP A 1 111 ? 43.572 11.760 -37.860 1.00 45.00 111 ASP A N 1
ATOM 903 C CA . ASP A 1 111 ? 44.739 11.666 -38.735 1.00 45.00 111 ASP A CA 1
ATOM 904 C C . ASP A 1 111 ? 44.316 10.903 -40.002 1.00 45.00 111 ASP A C 1
ATOM 906 O O . ASP A 1 111 ? 43.903 9.744 -39.950 1.00 45.00 111 ASP A O 1
ATOM 910 N N . GLU A 1 112 ? 44.370 11.581 -41.148 1.00 50.34 112 GLU A N 1
ATOM 911 C CA . GLU A 1 112 ? 43.783 11.164 -42.431 1.00 50.34 112 GLU A CA 1
ATOM 912 C C . GLU A 1 112 ? 44.606 10.100 -43.197 1.00 50.34 112 GLU A C 1
ATOM 914 O O . GLU A 1 112 ? 44.368 9.863 -44.376 1.00 50.34 112 GLU A O 1
ATOM 919 N N . GLU A 1 113 ? 45.561 9.407 -42.567 1.00 49.16 113 GLU A N 1
ATOM 920 C CA . GLU A 1 113 ? 46.438 8.457 -43.273 1.00 49.16 113 GLU A CA 1
ATOM 921 C C . GLU A 1 113 ? 46.758 7.186 -42.467 1.00 49.16 113 GLU A C 1
ATOM 923 O O . GLU A 1 113 ? 47.875 7.014 -41.985 1.00 49.16 113 GLU A O 1
ATOM 928 N N . ASN A 1 114 ? 45.810 6.247 -42.356 1.00 40.91 114 ASN A N 1
ATOM 929 C CA . ASN A 1 114 ? 46.113 4.808 -42.466 1.00 40.91 114 ASN A CA 1
ATOM 930 C C . ASN A 1 114 ? 44.834 3.962 -42.474 1.00 40.91 114 ASN A C 1
ATOM 932 O O . ASN A 1 114 ? 44.370 3.465 -41.447 1.00 40.91 114 ASN A O 1
ATOM 936 N N . ASP A 1 115 ? 44.275 3.763 -43.662 1.00 47.72 115 ASP A N 1
ATOM 937 C CA . ASP A 1 115 ? 43.173 2.832 -43.881 1.00 47.72 115 ASP A CA 1
ATOM 938 C C . ASP A 1 115 ? 43.730 1.402 -43.972 1.00 47.72 115 ASP A C 1
ATOM 940 O O . ASP A 1 115 ? 43.926 0.836 -45.048 1.00 47.72 115 ASP A O 1
ATOM 944 N N . ASN A 1 116 ? 44.078 0.824 -42.823 1.00 44.53 116 ASN A N 1
ATOM 945 C CA . ASN A 1 116 ? 44.315 -0.607 -42.701 1.00 44.53 116 ASN A CA 1
ATOM 946 C C . ASN A 1 116 ? 44.247 -1.007 -41.228 1.00 44.53 116 ASN A C 1
ATOM 948 O O . ASN A 1 116 ? 45.177 -0.687 -40.496 1.00 44.53 116 ASN A O 1
ATOM 952 N N . TRP A 1 117 ? 43.207 -1.743 -40.811 1.00 41.78 117 TRP A N 1
ATOM 953 C CA . TRP A 1 117 ? 43.374 -2.867 -39.879 1.00 41.78 117 TRP A CA 1
ATOM 954 C C . TRP A 1 117 ? 42.115 -3.745 -39.720 1.00 41.78 117 TRP A C 1
ATOM 956 O O . TRP A 1 117 ? 41.204 -3.478 -38.949 1.00 41.78 117 TRP A O 1
ATOM 966 N N . ILE A 1 118 ? 42.160 -4.850 -40.465 1.00 40.19 118 ILE A N 1
ATOM 967 C CA . ILE A 1 118 ? 42.017 -6.244 -40.013 1.00 40.19 118 ILE A CA 1
ATOM 968 C C . ILE A 1 118 ? 40.716 -6.745 -39.342 1.00 40.19 118 ILE A C 1
ATOM 970 O O . ILE A 1 118 ? 40.417 -6.505 -38.183 1.00 40.19 118 ILE A O 1
ATOM 974 N N . PHE A 1 119 ? 40.052 -7.616 -40.109 1.00 39.31 119 PHE A N 1
ATOM 975 C CA . PHE A 1 119 ? 39.579 -8.964 -39.763 1.00 39.31 119 PHE A CA 1
ATOM 976 C C . PHE A 1 119 ? 38.696 -9.192 -38.522 1.00 39.31 119 PHE A C 1
ATOM 978 O O . PHE A 1 119 ? 39.136 -9.216 -37.376 1.00 39.31 119 PHE A O 1
ATOM 985 N N . TYR A 1 120 ? 37.450 -9.563 -38.843 1.00 40.94 120 TYR A N 1
ATOM 986 C CA . TYR A 1 120 ? 36.572 -10.479 -38.115 1.00 40.94 120 TYR A CA 1
ATOM 987 C C . TYR A 1 120 ? 37.298 -11.492 -37.223 1.00 40.94 120 TYR A C 1
ATOM 989 O O . TYR A 1 120 ? 38.145 -12.243 -37.698 1.00 40.94 120 TYR A O 1
ATOM 997 N N . ASN A 1 121 ? 36.823 -11.610 -35.983 1.00 37.41 121 ASN A N 1
ATOM 998 C CA . ASN A 1 121 ? 36.667 -12.892 -35.300 1.00 37.41 121 ASN A CA 1
ATOM 999 C C . ASN A 1 121 ? 35.691 -12.727 -34.133 1.00 37.41 121 ASN A C 1
ATOM 1001 O O . ASN A 1 121 ? 36.049 -12.108 -33.141 1.00 37.41 121 ASN A O 1
ATOM 1005 N N . TYR A 1 122 ? 34.488 -13.293 -34.249 1.00 36.94 122 TYR A N 1
ATOM 1006 C CA . TYR A 1 122 ? 33.833 -14.027 -33.161 1.00 36.94 122 TYR A CA 1
ATOM 1007 C C . TYR A 1 122 ? 32.714 -14.895 -33.772 1.00 36.94 122 TYR A C 1
ATOM 1009 O O . TYR A 1 122 ? 31.625 -14.399 -34.046 1.00 36.94 122 TYR A O 1
ATOM 1017 N N . TYR A 1 123 ? 33.072 -16.174 -33.960 1.00 40.75 123 TYR A N 1
ATOM 1018 C CA . TYR A 1 123 ? 32.309 -17.353 -34.418 1.00 40.75 123 TYR A CA 1
ATOM 1019 C C . TYR A 1 123 ? 31.803 -17.401 -35.864 1.00 40.75 123 TYR A C 1
ATOM 1021 O O . TYR A 1 123 ? 30.875 -16.648 -36.226 1.00 40.75 123 TYR A O 1
#

pLDDT: mean 74.88, std 21.4, range [36.94, 97.12]

Sequence (123 aa):
IREAYHAKTGDPNVILNRKNIQQKTITDDDECPICYESMINDKNNILFCSTSCGNNMHKNCFEQWRRAKLLMNESVTCPFCRIEWKSIIKKDHNQSQYLNLAAYSTTHDYDEENDNWI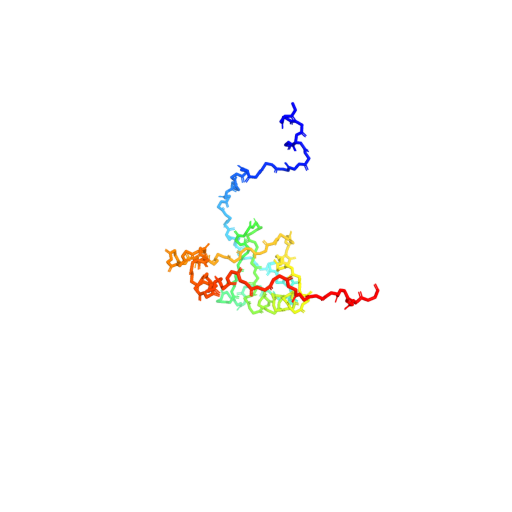FYNYY

Secondary structure (DSSP, 8-state):
-HHHHTTTS--TT--------PPPPP-TT-B-TTT--BTTTTGGGEEE-TTTT--EEEHHHHHHHHHHHHHTTPPPB-TTT--B--------S-S-----GGGT-------S-----------

Foldseek 3Di:
DVVVVCVVPPDPPPPPPQPQQAADDFDQPAAAPQPRDGPVVCVVQWDAQRPPDNYIHGNVSLVVQVVVCVVVVHFRADPPPRHGRDDPPPPPPPDDPDDPCVVVPPDDPPPPDDPDDDDDDDD

Radius of gyration: 25.85 Å; chains: 1; bounding box: 62×38×60 Å